Protein AF-A0A2K0WW30-F1 (afdb_monomer)

Organism: Gibberella nygamai (NCBI:txid42673)

Foldseek 3Di:
DDDDDDDPPQDWDDDDPPDPTDGDDDDDWFKDWDWDWDPVPWDKDQCVVPAQKIWIKIFTQKTWIDGPPDTDIGDGRPDTDTDMDRRPPPNPPVVVVVVVPPDD

Radius of gyration: 25.3 Å; Cα contacts (8 Å, |Δi|>4): 146; chains: 1; bounding box: 61×28×80 Å

pLDDT: mean 79.43, std 19.82, range [37.91, 98.31]

Mean predicted aligned error: 13.08 Å

Solvent-accessible surface area (backbone atoms only — not comparable to full-atom values): 6690 Å² total; per-residue (Å²): 133,87,77,82,80,74,64,94,82,68,69,66,67,85,69,53,101,85,50,82,73,59,75,67,88,81,86,78,93,59,65,49,76,50,77,39,66,32,79,86,62,54,45,76,47,70,41,53,95,78,42,41,34,26,42,35,40,42,30,30,38,24,40,41,36,50,35,93,88,45,73,51,69,45,59,72,64,71,50,62,48,79,46,78,44,79,39,84,78,67,64,65,62,74,67,56,61,66,67,70,76,77,80,132

Structure (mmCIF, N/CA/C/O backbone):
data_AF-A0A2K0WW30-F1
#
_entry.id   AF-A0A2K0WW30-F1
#
loop_
_atom_site.group_PDB
_atom_site.id
_atom_site.type_symbol
_atom_site.label_atom_id
_atom_site.label_alt_id
_atom_site.label_comp_id
_atom_site.label_asym_id
_atom_site.label_entity_id
_atom_site.label_seq_id
_atom_site.pdbx_PDB_ins_code
_atom_site.Cartn_x
_atom_site.Cartn_y
_atom_site.Cartn_z
_atom_site.occupancy
_atom_site.B_iso_or_equiv
_atom_site.auth_seq_id
_atom_site.auth_comp_id
_atom_site.auth_asym_id
_atom_site.auth_atom_id
_atom_site.pdbx_PDB_model_num
ATOM 1 N N . MET A 1 1 ? 24.328 10.406 -31.983 1.00 37.91 1 MET A N 1
ATOM 2 C CA . MET A 1 1 ? 24.047 9.912 -30.619 1.00 37.91 1 MET A CA 1
ATOM 3 C C . MET A 1 1 ? 23.818 11.131 -29.746 1.00 37.91 1 MET A C 1
ATOM 5 O O . MET A 1 1 ? 24.750 11.893 -29.541 1.00 37.91 1 MET A O 1
ATOM 9 N N . THR A 1 2 ? 22.574 11.410 -29.367 1.00 41.44 2 THR A N 1
ATOM 10 C CA . THR A 1 2 ? 22.222 12.580 -28.550 1.00 41.44 2 THR A CA 1
ATOM 11 C C . THR A 1 2 ? 22.646 12.328 -27.106 1.00 41.44 2 THR A C 1
ATOM 13 O O . THR A 1 2 ? 22.156 11.394 -26.477 1.00 41.44 2 THR A O 1
ATOM 16 N N . SER A 1 3 ? 23.595 13.120 -26.605 1.00 56.59 3 SER A N 1
ATOM 17 C CA . SER A 1 3 ? 24.082 13.040 -25.228 1.00 56.59 3 SER A CA 1
ATOM 18 C C . SER A 1 3 ? 22.966 13.409 -24.253 1.00 56.59 3 SER A C 1
ATOM 20 O O . SER A 1 3 ? 22.388 14.492 -24.352 1.00 56.59 3 SER A O 1
ATOM 22 N N . HIS A 1 4 ? 22.672 12.516 -23.314 1.00 53.75 4 HIS A N 1
ATOM 23 C CA . HIS A 1 4 ? 21.738 12.765 -22.224 1.00 53.75 4 HIS A CA 1
ATOM 24 C C . HIS A 1 4 ? 22.279 13.900 -21.339 1.00 53.75 4 HIS A C 1
ATOM 26 O O . HIS A 1 4 ? 23.299 13.732 -20.673 1.00 53.75 4 HIS A O 1
ATOM 32 N N . VAL A 1 5 ? 21.618 15.060 -21.335 1.00 67.94 5 VAL A N 1
ATOM 33 C CA . VAL A 1 5 ? 21.951 16.159 -20.417 1.00 67.94 5 VAL A CA 1
ATOM 34 C C . VAL A 1 5 ? 21.434 15.770 -19.034 1.00 67.94 5 VAL A C 1
ATOM 36 O O . VAL A 1 5 ? 20.243 15.521 -18.864 1.00 67.94 5 VAL A O 1
ATOM 39 N N . LEU A 1 6 ? 22.333 15.637 -18.059 1.00 55.00 6 LEU A N 1
ATOM 40 C CA . LEU A 1 6 ? 21.962 15.312 -16.681 1.00 55.00 6 LEU A CA 1
ATOM 41 C C . LEU A 1 6 ? 21.258 16.509 -16.027 1.00 55.00 6 LEU A C 1
ATOM 43 O O . LEU A 1 6 ? 21.641 17.658 -16.249 1.00 55.00 6 LEU A O 1
ATOM 47 N N . SER A 1 7 ? 20.238 16.238 -15.212 1.00 56.41 7 SER A N 1
ATOM 48 C CA . SER A 1 7 ? 19.559 17.268 -14.423 1.00 56.41 7 SER A CA 1
ATOM 49 C C . SER A 1 7 ? 20.548 17.963 -13.472 1.00 56.41 7 SER A C 1
ATOM 51 O O . SER A 1 7 ? 21.373 17.276 -12.862 1.00 56.41 7 SER A O 1
ATOM 53 N N . PRO A 1 8 ? 20.475 19.295 -13.292 1.00 48.84 8 PRO A N 1
ATOM 54 C CA . PRO A 1 8 ? 21.298 19.999 -12.310 1.00 48.84 8 PRO A CA 1
ATOM 55 C C . PRO A 1 8 ? 21.104 19.397 -10.912 1.00 48.84 8 PRO A C 1
ATOM 57 O O . PRO A 1 8 ? 19.973 19.277 -10.443 1.00 48.84 8 PRO A O 1
ATOM 60 N N . GLY A 1 9 ? 22.203 18.991 -10.272 1.00 52.91 9 GLY A N 1
ATOM 61 C CA . GLY A 1 9 ? 22.202 18.315 -8.971 1.00 52.91 9 GLY A CA 1
ATOM 62 C C . GLY A 1 9 ? 22.746 16.888 -8.992 1.00 52.91 9 GLY A C 1
ATOM 63 O O . GLY A 1 9 ? 23.017 16.368 -7.924 1.00 52.91 9 GLY A O 1
ATOM 64 N N . ASN A 1 10 ? 22.963 16.290 -10.171 1.00 56.41 10 ASN A N 1
ATOM 65 C CA . ASN A 1 10 ? 23.442 14.909 -10.348 1.00 56.41 10 ASN A CA 1
ATOM 66 C C . ASN A 1 10 ? 24.944 14.674 -10.071 1.00 56.41 10 ASN A C 1
ATOM 68 O O . ASN A 1 10 ? 25.481 13.651 -10.505 1.00 56.41 10 ASN A O 1
ATOM 72 N N . ASP A 1 11 ? 25.625 15.610 -9.404 1.00 57.03 11 ASP A N 1
ATOM 73 C CA . ASP A 1 11 ? 27.057 15.503 -9.111 1.00 57.03 11 ASP A CA 1
ATOM 74 C C . ASP A 1 11 ? 27.331 14.462 -8.017 1.00 57.03 11 ASP A C 1
ATOM 76 O O . ASP A 1 11 ? 26.598 14.330 -7.035 1.00 57.03 11 ASP A O 1
ATOM 80 N N . PHE A 1 12 ? 28.415 13.708 -8.186 1.00 58.00 12 PHE A N 1
ATOM 81 C CA . PHE A 1 12 ? 28.893 12.768 -7.178 1.00 58.00 12 PHE A CA 1
ATOM 82 C C . PHE A 1 12 ? 29.452 13.523 -5.960 1.00 58.00 12 PHE A C 1
ATOM 84 O O . PHE A 1 12 ? 30.117 14.548 -6.105 1.00 58.00 12 PHE A O 1
ATOM 91 N N . SER A 1 13 ? 29.237 12.992 -4.751 1.00 58.78 13 SER A N 1
ATOM 92 C CA . SER A 1 13 ? 29.976 13.446 -3.562 1.00 58.78 13 SER A CA 1
ATOM 93 C C . SER A 1 13 ? 31.487 13.267 -3.804 1.00 58.78 13 SER A C 1
ATOM 95 O O . SER A 1 13 ? 31.862 12.252 -4.403 1.00 58.78 13 SER A O 1
ATOM 97 N N . PRO A 1 14 ? 32.356 14.217 -3.400 1.00 60.88 14 PRO A N 1
ATOM 98 C CA . PRO A 1 14 ? 33.792 14.110 -3.639 1.00 60.88 14 PRO A CA 1
ATOM 99 C C . PRO A 1 14 ? 34.337 12.793 -3.074 1.00 60.88 14 PRO A C 1
ATOM 101 O O . PRO A 1 14 ? 34.137 12.468 -1.906 1.00 60.88 14 PRO A O 1
ATOM 104 N N . SER A 1 15 ? 35.008 12.017 -3.926 1.00 57.62 15 SER A N 1
ATOM 105 C CA . SER A 1 15 ? 35.578 10.725 -3.555 1.00 57.62 15 SER A CA 1
ATOM 106 C C . SER A 1 15 ? 36.853 10.927 -2.738 1.00 57.62 15 SER A C 1
ATOM 108 O O . SER A 1 15 ? 37.898 11.268 -3.295 1.00 57.62 15 SER A O 1
ATOM 110 N N . GLU A 1 16 ? 36.802 10.685 -1.430 1.00 64.81 16 GLU A N 1
ATOM 111 C CA . GLU A 1 16 ? 38.017 10.337 -0.690 1.00 64.81 16 GLU A CA 1
ATOM 112 C C . GLU A 1 16 ? 38.447 8.907 -1.052 1.00 64.81 16 GLU A C 1
ATOM 114 O O . GLU A 1 16 ? 37.620 8.078 -1.433 1.00 64.81 16 GLU A O 1
ATOM 119 N N . ALA A 1 17 ? 39.744 8.605 -0.923 1.00 67.69 17 ALA A N 1
ATOM 120 C CA . ALA A 1 17 ? 40.393 7.407 -1.474 1.00 67.69 17 ALA A CA 1
ATOM 121 C C . ALA A 1 17 ? 39.786 6.046 -1.057 1.00 67.69 17 ALA A C 1
ATOM 123 O O . ALA A 1 17 ? 40.104 5.036 -1.675 1.00 67.69 17 ALA A O 1
ATOM 124 N N . ASN A 1 18 ? 38.912 6.009 -0.045 1.00 66.38 18 ASN A N 1
ATOM 125 C CA . ASN A 1 18 ? 38.284 4.792 0.479 1.00 66.38 18 ASN A CA 1
ATOM 126 C C . ASN A 1 18 ? 36.750 4.881 0.608 1.00 66.38 18 ASN A C 1
ATOM 128 O O . ASN A 1 18 ? 36.148 4.026 1.258 1.00 66.38 18 ASN A O 1
ATOM 132 N N . ILE A 1 19 ? 36.101 5.892 0.017 1.00 67.00 19 ILE A N 1
ATOM 133 C CA . ILE A 1 19 ? 34.639 6.041 0.069 1.00 67.00 19 ILE A CA 1
ATOM 134 C C . ILE A 1 19 ? 34.051 5.666 -1.299 1.00 67.00 19 ILE A C 1
ATOM 136 O O . ILE A 1 19 ? 34.347 6.336 -2.291 1.00 67.00 19 ILE A O 1
ATOM 140 N N . PRO A 1 20 ? 33.212 4.614 -1.390 1.00 68.50 20 PRO A N 1
ATOM 141 C CA . PRO A 1 20 ? 32.515 4.286 -2.624 1.00 68.50 20 PRO A CA 1
ATOM 142 C C . PRO A 1 20 ? 31.679 5.474 -3.101 1.00 68.50 20 PRO A C 1
ATOM 144 O O . PRO A 1 20 ? 30.890 6.038 -2.342 1.00 68.50 20 PRO A O 1
ATOM 147 N N . ILE A 1 21 ? 31.826 5.829 -4.375 1.00 70.81 21 ILE A N 1
ATOM 148 C CA . ILE A 1 21 ? 31.039 6.890 -4.999 1.00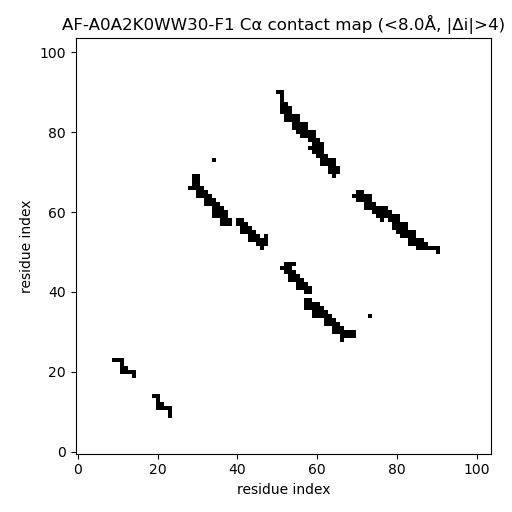 70.81 21 ILE A CA 1
ATOM 149 C C . ILE A 1 21 ? 29.554 6.506 -4.932 1.00 70.81 21 ILE A C 1
ATOM 151 O O . ILE A 1 21 ? 29.120 5.538 -5.566 1.00 70.81 21 ILE A O 1
ATOM 155 N N . MET A 1 22 ? 28.761 7.270 -4.178 1.00 71.19 22 MET A N 1
ATOM 156 C CA . MET A 1 22 ? 27.310 7.106 -4.181 1.00 71.19 22 MET A CA 1
ATOM 157 C C . MET A 1 22 ? 26.756 7.598 -5.514 1.00 71.19 22 MET A C 1
ATOM 159 O O . MET A 1 22 ? 26.920 8.765 -5.863 1.00 71.19 22 MET A O 1
ATOM 163 N N . ARG A 1 23 ? 26.074 6.724 -6.259 1.00 72.62 23 ARG A N 1
ATOM 164 C CA . ARG A 1 23 ? 25.316 7.160 -7.437 1.00 72.62 23 ARG A CA 1
ATOM 165 C C . ARG A 1 23 ? 24.131 7.996 -6.981 1.00 72.62 23 ARG A C 1
ATOM 167 O O . ARG A 1 23 ? 23.418 7.590 -6.064 1.00 72.62 23 ARG A O 1
ATOM 174 N N . MET A 1 24 ? 23.901 9.120 -7.651 1.00 74.12 24 MET A N 1
ATOM 175 C CA . MET A 1 24 ? 22.702 9.907 -7.405 1.00 74.12 24 MET A CA 1
ATOM 176 C C . MET A 1 24 ? 21.451 9.064 -7.703 1.00 74.12 24 MET A C 1
ATOM 178 O O . MET A 1 24 ? 21.398 8.409 -8.754 1.00 74.12 24 MET A O 1
ATOM 182 N N . PRO A 1 25 ? 20.442 9.057 -6.811 1.00 85.25 25 PRO A N 1
ATOM 183 C CA . PRO A 1 25 ? 19.149 8.484 -7.146 1.00 85.25 25 PRO A CA 1
ATOM 184 C C . PRO A 1 25 ? 18.560 9.194 -8.370 1.00 85.25 25 PRO A C 1
ATOM 186 O O . PRO A 1 25 ? 18.548 10.420 -8.446 1.00 85.25 25 PRO A O 1
ATOM 189 N N . HIS A 1 26 ? 18.041 8.413 -9.314 1.00 86.62 26 HIS A N 1
ATOM 190 C CA . HIS A 1 26 ? 17.234 8.911 -10.423 1.00 86.62 26 HIS A CA 1
ATOM 191 C C . HIS A 1 26 ? 15.824 8.333 -10.315 1.00 86.62 26 HIS A C 1
ATOM 193 O O . HIS A 1 26 ? 15.612 7.293 -9.686 1.00 86.62 26 HIS A O 1
ATOM 199 N N . LEU A 1 27 ? 14.862 9.026 -10.918 1.00 93.19 27 LEU A N 1
ATOM 200 C CA . LEU A 1 27 ? 13.472 8.597 -10.971 1.00 93.19 27 LEU A CA 1
ATOM 201 C C . LEU A 1 27 ? 13.115 8.233 -12.405 1.00 93.19 27 LEU A C 1
ATOM 203 O O . LEU A 1 27 ? 13.342 9.016 -13.326 1.00 93.19 27 LEU A O 1
ATOM 207 N N . GLU A 1 28 ? 12.509 7.066 -12.570 1.00 92.12 28 GLU A N 1
ATOM 208 C CA . GLU A 1 28 ? 11.895 6.637 -13.818 1.00 92.12 28 GLU A CA 1
ATOM 209 C C . GLU A 1 28 ? 10.397 6.435 -13.588 1.00 92.12 28 GLU A C 1
ATOM 211 O O . 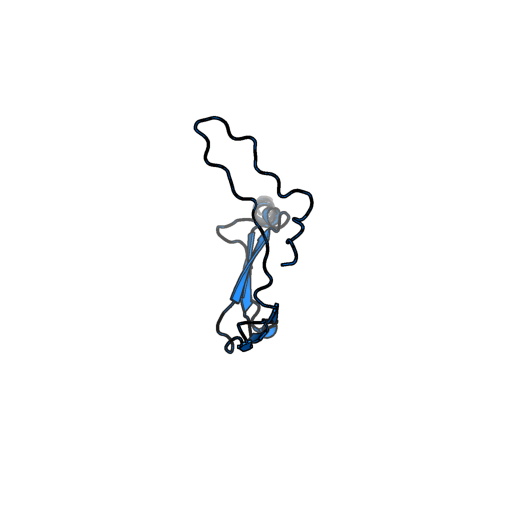GLU A 1 28 ? 9.961 5.926 -12.551 1.00 92.12 28 GLU A O 1
ATOM 216 N N . PHE A 1 29 ? 9.588 6.858 -14.556 1.00 94.38 29 PHE A N 1
ATOM 217 C CA . PHE A 1 29 ? 8.155 6.622 -14.500 1.00 94.38 29 PHE A CA 1
ATOM 218 C C . PHE A 1 29 ? 7.839 5.155 -14.809 1.00 94.38 29 PHE A C 1
ATOM 220 O O . PHE A 1 29 ? 8.061 4.695 -15.927 1.00 94.38 29 PHE A O 1
ATOM 227 N N . ILE A 1 30 ? 7.248 4.446 -13.842 1.00 95.81 30 ILE A N 1
ATOM 228 C CA . ILE A 1 30 ? 6.862 3.037 -14.009 1.00 95.81 30 ILE A CA 1
ATOM 229 C C . ILE A 1 30 ? 5.372 2.899 -14.351 1.00 95.81 30 ILE A C 1
ATOM 231 O O . ILE A 1 30 ? 5.024 2.292 -15.362 1.00 95.81 30 ILE A O 1
ATOM 235 N N . TYR A 1 31 ? 4.473 3.455 -13.531 1.00 97.31 31 TYR A N 1
ATOM 236 C CA . TYR A 1 31 ? 3.027 3.428 -13.774 1.00 97.31 31 TYR A CA 1
ATOM 237 C C . TYR A 1 31 ? 2.273 4.486 -12.963 1.00 97.31 31 TYR A C 1
ATOM 239 O O . TYR A 1 31 ? 2.780 5.058 -12.000 1.00 97.31 31 TYR A O 1
ATOM 247 N N . ARG A 1 32 ? 1.008 4.697 -13.334 1.00 97.62 32 ARG A N 1
ATOM 248 C CA . ARG A 1 32 ? -0.012 5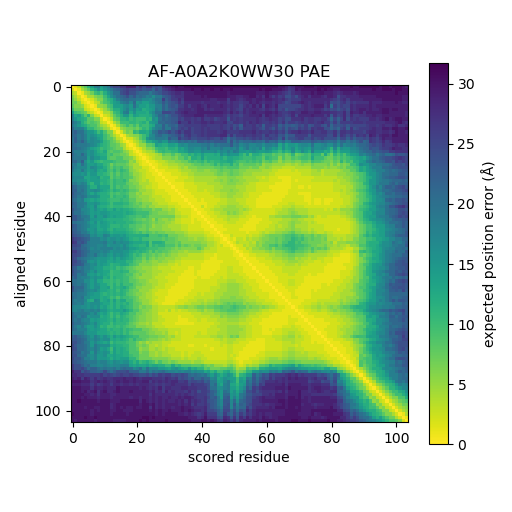.384 -12.542 1.00 97.62 32 ARG A CA 1
ATOM 249 C C . ARG A 1 32 ? -1.056 4.378 -12.077 1.00 97.62 32 ARG A C 1
ATOM 251 O O . ARG A 1 32 ? -1.592 3.621 -12.886 1.00 97.62 32 ARG A O 1
ATOM 258 N N . ILE A 1 33 ? -1.364 4.413 -10.786 1.00 97.31 33 ILE A N 1
ATOM 259 C CA . ILE A 1 33 ? -2.461 3.663 -10.176 1.00 97.31 33 ILE A CA 1
ATOM 260 C C . ILE A 1 33 ? -3.607 4.612 -9.835 1.00 97.31 33 ILE A C 1
ATOM 262 O O . ILE A 1 33 ? -3.383 5.732 -9.378 1.00 97.31 33 ILE A O 1
ATOM 266 N N . VAL A 1 34 ? -4.832 4.167 -10.090 1.00 97.56 34 VAL A N 1
ATOM 267 C CA . VAL A 1 34 ? -6.061 4.798 -9.610 1.00 97.56 34 VAL A CA 1
ATOM 268 C C . VAL A 1 34 ? -6.788 3.734 -8.806 1.00 97.56 34 VAL A C 1
ATOM 270 O O . VAL A 1 34 ? -7.317 2.792 -9.394 1.00 97.56 34 VAL A O 1
ATOM 273 N N . ALA A 1 35 ? -6.735 3.853 -7.481 1.00 97.44 35 ALA A N 1
ATOM 274 C CA . ALA A 1 35 ? -7.401 2.948 -6.556 1.00 97.44 35 ALA A CA 1
ATOM 275 C C . ALA A 1 35 ? -8.767 3.516 -6.160 1.00 97.44 35 ALA A C 1
ATOM 277 O O . ALA A 1 35 ? -8.892 4.694 -5.818 1.00 97.44 35 ALA A O 1
ATOM 278 N N . GLU A 1 36 ? -9.783 2.668 -6.215 1.00 97.94 36 GLU A N 1
ATOM 279 C CA . GLU A 1 36 ? -11.132 2.950 -5.745 1.00 97.94 36 GLU A CA 1
ATOM 280 C C . GLU A 1 36 ? -11.252 2.383 -4.328 1.00 97.94 36 GLU A C 1
ATOM 282 O O . GLU A 1 36 ? -11.011 1.197 -4.112 1.00 97.94 36 GLU A O 1
ATOM 287 N N . MET A 1 37 ? -11.578 3.230 -3.351 1.00 97.38 37 MET A N 1
ATOM 288 C CA . MET A 1 37 ? -11.685 2.825 -1.944 1.00 97.38 37 MET A CA 1
ATOM 289 C C . MET A 1 37 ? -13.123 2.419 -1.613 1.00 97.38 37 MET A C 1
ATOM 291 O O . MET A 1 37 ? -14.065 3.114 -2.006 1.00 97.38 37 MET A O 1
ATOM 295 N N . ASP A 1 38 ? -13.289 1.335 -0.857 1.00 97.25 38 ASP A N 1
ATOM 296 C CA . ASP A 1 38 ? -14.585 0.900 -0.334 1.00 97.25 38 ASP A CA 1
ATOM 297 C C . ASP A 1 38 ? -14.988 1.809 0.835 1.00 97.25 38 ASP A C 1
ATOM 299 O O . ASP A 1 38 ? -14.477 1.696 1.951 1.00 97.25 38 ASP A O 1
ATOM 303 N N . LYS A 1 39 ? -15.897 2.749 0.562 1.00 93.19 39 LYS A N 1
ATOM 304 C CA . LYS A 1 39 ? -16.380 3.718 1.557 1.00 93.19 39 LYS A CA 1
ATOM 305 C C . LYS A 1 39 ? -17.251 3.074 2.631 1.00 93.19 39 LYS A C 1
ATOM 307 O O . LYS A 1 39 ? -17.321 3.604 3.735 1.00 93.19 39 LYS A O 1
ATOM 312 N N . GLU A 1 40 ? -17.921 1.973 2.309 1.00 95.38 40 GLU A N 1
ATOM 313 C CA . GLU A 1 40 ? -18.815 1.275 3.235 1.00 95.38 40 GLU A CA 1
ATOM 314 C C . GLU A 1 40 ? -18.024 0.350 4.170 1.00 95.38 40 GLU A C 1
ATOM 316 O O . GLU A 1 40 ? -18.444 0.098 5.296 1.00 95.38 40 GLU A O 1
ATOM 321 N N . GLY A 1 41 ? -16.847 -0.102 3.730 1.00 91.75 41 GLY A N 1
ATOM 322 C CA . GLY A 1 41 ? -15.945 -0.966 4.492 1.00 91.75 41 GLY A CA 1
ATOM 323 C C . GLY A 1 41 ? -14.984 -0.252 5.452 1.00 91.75 41 GLY A C 1
ATOM 324 O O . GLY A 1 41 ? -14.141 -0.914 6.061 1.00 91.75 41 GLY A O 1
ATOM 325 N N . VAL A 1 42 ? -15.057 1.076 5.592 1.00 95.50 42 VAL A N 1
ATOM 326 C CA . VAL A 1 42 ? -14.130 1.826 6.458 1.00 95.50 42 VAL A CA 1
ATOM 327 C C . VAL A 1 42 ? -14.400 1.521 7.929 1.00 95.50 42 VAL A C 1
ATOM 329 O O . VAL A 1 42 ? -15.515 1.693 8.419 1.00 95.50 42 VAL A O 1
ATOM 332 N N . THR A 1 43 ? -13.360 1.119 8.661 1.00 96.56 43 THR A N 1
ATOM 333 C CA . THR A 1 43 ? -13.460 0.805 10.096 1.00 96.56 43 THR A CA 1
ATOM 334 C C . THR A 1 43 ? -12.373 1.508 10.906 1.00 96.56 43 THR A C 1
ATOM 336 O O . THR A 1 43 ? -11.220 1.584 10.484 1.00 96.56 43 THR A O 1
ATOM 339 N N . GLU A 1 44 ? -12.734 2.032 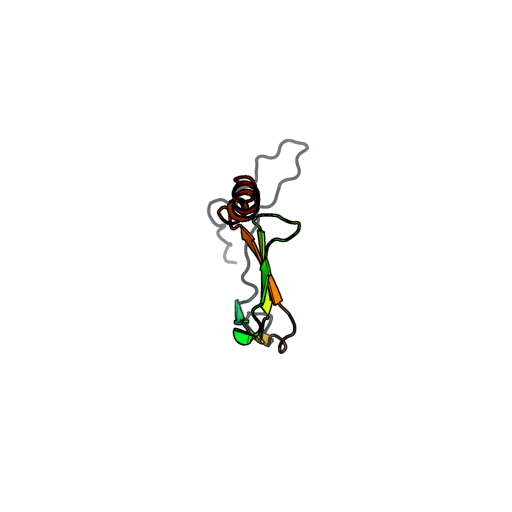12.083 1.00 94.69 44 GLU A N 1
ATOM 340 C CA . GLU A 1 44 ? -11.797 2.637 13.041 1.00 94.69 44 GLU A CA 1
ATOM 341 C C . GLU A 1 44 ? -11.620 1.721 14.259 1.00 94.69 44 GLU A C 1
ATOM 343 O O . GLU A 1 44 ? -12.586 1.332 14.916 1.00 94.69 44 GLU A O 1
ATOM 348 N N . ILE A 1 45 ? -10.366 1.432 14.600 1.00 93.06 45 ILE A N 1
ATOM 349 C CA . ILE A 1 45 ? -9.954 0.812 15.858 1.00 93.06 45 ILE A CA 1
ATOM 350 C C . ILE A 1 45 ? -9.342 1.918 16.717 1.00 93.06 45 ILE A C 1
ATOM 352 O O . ILE A 1 45 ? -8.187 2.312 16.535 1.00 93.06 45 ILE A O 1
ATOM 356 N N . ALA A 1 46 ? -10.140 2.460 17.633 1.00 91.38 46 ALA A N 1
ATOM 357 C CA . ALA A 1 46 ? -9.721 3.546 18.509 1.00 91.38 46 ALA A CA 1
ATOM 358 C C . ALA A 1 46 ? -8.969 3.035 19.747 1.00 91.38 46 ALA A C 1
ATOM 360 O O . ALA A 1 46 ? -9.241 1.947 20.250 1.00 91.38 46 ALA A O 1
ATOM 361 N N . GLY A 1 47 ? -8.070 3.864 20.287 1.00 86.75 47 GLY A N 1
ATOM 362 C CA . GLY A 1 47 ? -7.445 3.615 21.588 1.00 86.75 47 GLY A CA 1
ATOM 363 C C . GLY A 1 47 ? -6.490 2.428 21.590 1.00 86.75 47 GLY A C 1
ATOM 364 O O . GLY A 1 47 ? -6.412 1.717 22.591 1.00 86.75 47 GLY A O 1
ATOM 365 N N . ILE A 1 48 ? -5.787 2.204 20.476 1.00 86.88 48 ILE A N 1
ATOM 366 C CA . ILE A 1 48 ? -4.825 1.104 20.344 1.00 86.88 48 ILE A CA 1
ATOM 367 C C . ILE A 1 48 ? -3.809 1.195 21.474 1.00 86.88 48 ILE A 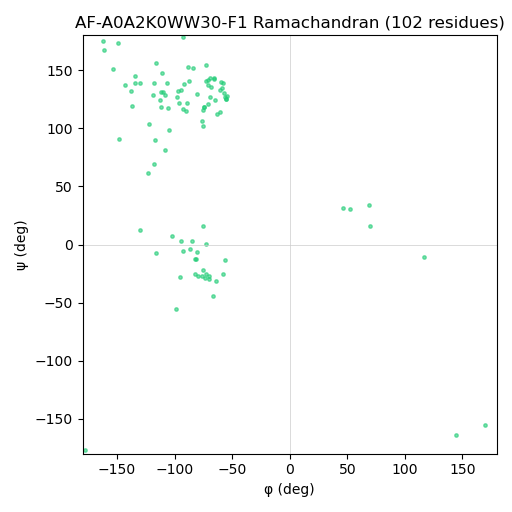C 1
ATOM 369 O O . ILE A 1 48 ? -3.252 2.267 21.721 1.00 86.88 48 ILE A O 1
ATOM 373 N N . ASP A 1 49 ? -3.633 0.086 22.188 1.00 85.38 49 ASP A N 1
ATOM 374 C CA . ASP A 1 49 ? -2.769 -0.034 23.365 1.00 85.38 49 ASP A CA 1
ATOM 375 C C . ASP A 1 49 ? -3.037 1.035 24.444 1.00 85.38 49 ASP A C 1
ATOM 377 O O . ASP A 1 49 ? -2.137 1.479 25.154 1.00 85.38 49 ASP A O 1
ATOM 381 N N . GLY A 1 50 ? -4.287 1.504 24.552 1.00 82.50 50 GLY A N 1
ATOM 382 C CA . GLY A 1 50 ? -4.686 2.549 25.499 1.00 82.50 50 GLY A CA 1
ATOM 383 C C . GLY A 1 50 ? -4.140 3.946 25.172 1.00 82.50 50 GLY A C 1
ATOM 384 O O . GLY A 1 50 ? -4.144 4.822 26.037 1.00 82.50 50 GLY A O 1
ATOM 385 N N . THR A 1 51 ? -3.658 4.171 23.946 1.00 85.94 51 THR A N 1
ATOM 386 C CA . THR A 1 51 ? -3.035 5.435 23.521 1.00 85.94 51 THR A CA 1
ATOM 387 C C . THR A 1 51 ? -4.031 6.414 22.881 1.00 85.94 51 THR A C 1
ATOM 389 O O . THR A 1 51 ? -5.212 6.127 22.697 1.00 85.94 51 THR A O 1
ATOM 392 N N . SER A 1 52 ? -3.546 7.599 22.492 1.00 87.69 52 SER A N 1
ATOM 393 C CA . SER A 1 52 ? -4.271 8.569 21.653 1.00 87.69 52 SER A CA 1
ATOM 394 C C . SER A 1 52 ? -4.403 8.151 20.187 1.00 87.69 52 SER A C 1
ATOM 396 O O . SER A 1 52 ? -4.935 8.917 19.381 1.00 87.69 52 SER A O 1
ATOM 398 N N . LYS A 1 53 ? -3.882 6.985 19.809 1.00 91.19 53 LYS A N 1
ATOM 399 C CA . LYS A 1 53 ? -3.828 6.548 18.420 1.00 91.19 53 LYS A CA 1
ATOM 400 C C . LYS A 1 53 ? -5.089 5.796 18.030 1.00 91.19 53 LYS A C 1
ATOM 402 O O . LYS A 1 53 ? -5.781 5.187 18.849 1.00 91.19 53 LYS A O 1
ATOM 407 N N . SER A 1 54 ? -5.404 5.852 16.751 1.00 93.62 54 SER A N 1
ATOM 408 C CA . SER A 1 54 ? -6.486 5.096 16.135 1.00 93.62 54 SER A CA 1
ATOM 409 C C . SER A 1 54 ? -5.959 4.497 14.836 1.00 93.62 54 SER A C 1
ATOM 411 O O . SER A 1 54 ? -5.201 5.155 14.125 1.00 93.62 54 SER A O 1
ATOM 413 N N . ARG A 1 55 ? -6.313 3.248 14.538 1.00 95.00 55 ARG A N 1
ATOM 414 C CA . ARG A 1 55 ? -6.071 2.648 13.221 1.00 95.00 55 ARG A CA 1
ATOM 415 C C . ARG A 1 55 ? -7.342 2.779 12.413 1.00 95.00 55 ARG A C 1
ATOM 417 O O . ARG A 1 55 ? -8.408 2.443 12.914 1.00 95.00 55 ARG A O 1
ATOM 424 N N . VAL A 1 56 ? -7.223 3.241 11.182 1.00 95.94 56 VAL A N 1
ATOM 425 C CA . VAL A 1 56 ? -8.319 3.270 10.223 1.00 95.94 56 VAL A CA 1
ATOM 426 C C . VAL A 1 56 ? -7.976 2.274 9.129 1.00 95.94 56 VAL A C 1
ATOM 428 O O . VAL A 1 56 ? -6.946 2.405 8.471 1.00 95.94 56 VAL A O 1
ATOM 431 N N . VAL A 1 57 ? -8.813 1.254 8.973 1.00 97.06 57 VAL A N 1
ATOM 432 C CA . VAL A 1 57 ? -8.713 0.308 7.863 1.00 97.06 57 VAL A CA 1
ATOM 433 C C . VAL A 1 57 ? -9.544 0.869 6.717 1.00 97.06 57 VAL A C 1
ATOM 435 O O . VAL A 1 57 ? -10.739 1.123 6.877 1.00 97.06 57 VAL A O 1
ATOM 438 N N . LEU A 1 58 ? -8.894 1.086 5.578 1.00 97.38 58 LEU A N 1
ATOM 439 C CA . LEU A 1 58 ? -9.451 1.662 4.358 1.00 97.38 58 LEU A CA 1
ATOM 440 C C . LEU A 1 58 ? -9.358 0.601 3.252 1.00 97.38 58 LEU A C 1
ATOM 442 O O . LEU A 1 58 ? -8.324 0.510 2.580 1.00 97.38 58 LEU A O 1
ATOM 446 N N . PRO A 1 59 ? -10.382 -0.249 3.071 1.00 97.94 59 PRO A N 1
ATOM 447 C CA . PRO A 1 59 ? -10.321 -1.304 2.073 1.00 97.94 59 PRO A CA 1
ATOM 448 C C . PRO A 1 59 ? -10.278 -0.729 0.656 1.00 97.94 59 PRO A C 1
ATOM 450 O O . PRO A 1 59 ? -10.929 0.270 0.342 1.00 97.94 59 PRO A O 1
ATOM 453 N N . ILE A 1 60 ? -9.499 -1.369 -0.209 1.00 98.00 60 ILE A N 1
ATOM 454 C CA . ILE A 1 60 ? -9.424 -1.039 -1.630 1.00 98.00 60 ILE A CA 1
ATOM 455 C C . ILE A 1 60 ? -10.476 -1.891 -2.331 1.00 98.00 60 ILE A C 1
ATOM 457 O O . ILE A 1 60 ? -10.370 -3.115 -2.343 1.00 98.00 60 ILE A O 1
ATOM 461 N N . GLN A 1 61 ? -11.487 -1.248 -2.911 1.00 98.12 61 GLN A N 1
ATOM 462 C CA . GLN A 1 61 ? -12.518 -1.922 -3.694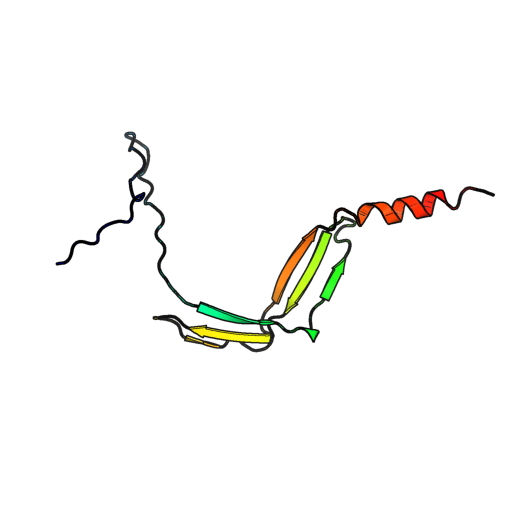 1.00 98.12 61 GLN A CA 1
ATOM 463 C C . GLN A 1 61 ? -11.919 -2.517 -4.967 1.00 98.12 61 GLN A C 1
ATOM 465 O O . GLN A 1 61 ? -12.221 -3.648 -5.313 1.00 98.12 61 GLN A O 1
ATOM 470 N N . GLY A 1 62 ? -11.067 -1.762 -5.654 1.00 98.19 62 GLY A N 1
ATOM 471 C CA . GLY A 1 62 ? -10.487 -2.146 -6.934 1.00 98.19 62 GLY A CA 1
ATOM 472 C C . GLY A 1 62 ? -9.775 -0.960 -7.569 1.00 98.19 62 GLY A C 1
ATOM 473 O O . GLY A 1 62 ? -9.322 -0.049 -6.874 1.00 98.19 62 GLY A O 1
ATOM 474 N N . GLY A 1 63 ? -9.643 -0.964 -8.894 1.00 97.88 63 GLY A N 1
ATOM 475 C CA . GLY A 1 63 ? -9.036 0.146 -9.624 1.00 97.88 63 GLY A CA 1
ATOM 476 C C . GLY A 1 63 ? -8.220 -0.285 -10.834 1.00 97.88 63 GLY A C 1
ATOM 477 O O . GLY A 1 63 ? -8.340 -1.406 -11.332 1.00 97.88 63 GLY A O 1
ATOM 478 N N . LYS A 1 64 ? -7.387 0.629 -11.339 1.00 98.31 64 LYS A N 1
ATOM 479 C CA . LYS A 1 64 ? -6.633 0.447 -12.588 1.00 98.31 64 LYS A CA 1
ATOM 480 C C . LYS A 1 64 ? -5.176 0.854 -12.439 1.00 98.31 64 LYS A C 1
ATOM 482 O O . LYS A 1 64 ? -4.857 1.845 -11.787 1.00 98.31 64 LYS A O 1
ATOM 487 N N . VAL A 1 65 ? -4.312 0.127 -13.136 1.00 98.00 65 VAL A N 1
ATOM 488 C CA . VAL A 1 65 ? -2.880 0.405 -13.266 1.00 98.00 65 VAL A CA 1
ATOM 489 C C . VAL A 1 65 ? -2.564 0.635 -14.740 1.00 98.00 65 VAL A C 1
ATOM 491 O O . VAL A 1 65 ? -2.927 -0.183 -15.584 1.00 98.00 65 VAL A O 1
ATOM 494 N N . ASN A 1 66 ? -1.893 1.744 -15.056 1.00 98.12 66 ASN A N 1
ATOM 495 C CA . ASN A 1 66 ? -1.452 2.072 -16.412 1.00 98.12 66 ASN A CA 1
ATOM 496 C C . ASN A 1 66 ? -0.025 2.630 -16.401 1.00 98.12 66 ASN A C 1
ATOM 498 O O . ASN A 1 66 ? 0.229 3.685 -15.822 1.00 98.12 66 ASN A O 1
ATOM 502 N N . GLY A 1 67 ? 0.887 1.953 -17.084 1.00 97.38 67 GLY A N 1
ATOM 503 C CA . GLY A 1 67 ? 2.270 2.357 -17.302 1.00 97.38 67 GLY A CA 1
ATOM 504 C C . GLY A 1 67 ? 2.799 1.839 -18.644 1.00 97.38 67 GLY A C 1
ATOM 505 O O . GLY A 1 67 ? 2.101 1.079 -19.318 1.00 97.38 67 GLY A O 1
ATOM 506 N N . PRO A 1 68 ? 4.018 2.231 -19.054 1.00 96.19 68 PRO A N 1
ATOM 507 C CA . PRO A 1 68 ? 4.581 1.843 -20.348 1.00 96.19 68 PRO A CA 1
ATOM 508 C C . PRO A 1 68 ? 4.802 0.329 -20.476 1.00 96.19 68 PRO A C 1
ATOM 510 O O . PRO A 1 68 ? 4.675 -0.218 -21.565 1.00 96.19 68 PRO A O 1
ATOM 513 N N . GLN A 1 69 ? 5.107 -0.343 -19.360 1.00 94.81 69 GLN A N 1
ATOM 514 C CA . GLN A 1 69 ? 5.432 -1.776 -19.317 1.00 94.81 69 GLN A CA 1
ATOM 515 C C . GLN A 1 69 ? 4.426 -2.610 -18.509 1.00 94.81 69 GLN A C 1
ATOM 517 O O . GLN A 1 69 ? 4.504 -3.834 -18.498 1.00 94.81 69 GLN A O 1
ATOM 522 N N . ILE A 1 70 ? 3.477 -1.966 -17.823 1.00 96.19 70 ILE A N 1
ATOM 523 C CA . ILE A 1 70 ? 2.492 -2.642 -16.977 1.00 96.19 70 ILE A CA 1
ATOM 524 C C . ILE A 1 70 ? 1.111 -2.026 -17.164 1.00 96.19 70 ILE A C 1
ATOM 526 O O . ILE A 1 70 ? 0.930 -0.810 -17.117 1.00 96.19 70 ILE A O 1
ATOM 530 N N . LYS A 1 71 ? 0.112 -2.883 -17.351 1.00 98.12 71 LYS A N 1
ATOM 531 C CA . LYS A 1 71 ? -1.292 -2.491 -17.419 1.00 98.12 71 LYS A CA 1
ATOM 532 C C . LYS A 1 71 ? -2.138 -3.558 -16.750 1.00 98.12 71 LYS A C 1
ATOM 534 O O . LYS A 1 71 ? -1.899 -4.743 -16.959 1.00 98.12 71 LYS A O 1
ATOM 539 N N . GLY A 1 72 ? -3.124 -3.147 -15.964 1.00 97.75 72 GLY A N 1
ATOM 540 C CA . GLY A 1 72 ? -3.961 -4.105 -15.256 1.00 97.75 72 GLY A CA 1
ATOM 541 C C . GLY A 1 72 ? -5.079 -3.480 -14.440 1.00 97.75 72 GLY A C 1
ATOM 542 O O . GLY A 1 72 ? -5.286 -2.263 -14.441 1.00 97.75 72 GLY A O 1
ATOM 543 N N . ILE A 1 73 ? -5.787 -4.360 -13.742 1.00 98.19 73 ILE A N 1
ATOM 544 C CA . ILE A 1 73 ? -6.826 -4.034 -12.769 1.00 98.19 73 ILE A CA 1
ATOM 545 C C . ILE A 1 73 ? -6.335 -4.400 -11.369 1.00 98.19 73 ILE A C 1
ATOM 547 O O . ILE A 1 73 ? -5.584 -5.361 -11.205 1.00 98.19 73 ILE A O 1
ATOM 551 N N . ILE A 1 74 ? -6.757 -3.636 -10.368 1.00 97.75 74 ILE A N 1
ATOM 552 C CA . ILE A 1 74 ? -6.624 -4.044 -8.969 1.00 97.75 74 ILE A CA 1
ATOM 553 C C . ILE A 1 74 ? -7.773 -5.013 -8.693 1.00 97.75 74 ILE A C 1
ATOM 555 O O . ILE A 1 74 ? -8.918 -4.716 -9.037 1.00 97.75 74 ILE A O 1
ATOM 559 N N . VAL A 1 75 ? -7.452 -6.175 -8.131 1.00 97.62 75 VAL A N 1
ATOM 560 C CA . VAL A 1 75 ? -8.426 -7.237 -7.860 1.00 97.62 75 VAL A CA 1
ATOM 561 C C . VAL A 1 75 ? -9.434 -6.773 -6.807 1.00 97.62 75 VAL A C 1
ATOM 563 O O . VAL A 1 75 ? -9.086 -6.049 -5.874 1.00 97.62 75 VAL A O 1
ATOM 566 N N . ASP A 1 76 ? -10.686 -7.194 -6.986 1.00 97.31 76 ASP A N 1
ATOM 567 C CA . ASP A 1 76 ? -11.799 -6.796 -6.130 1.00 97.31 76 ASP A CA 1
ATOM 568 C C . ASP A 1 76 ? -11.537 -7.132 -4.657 1.00 97.31 76 ASP A C 1
ATOM 570 O O . ASP A 1 76 ? -11.177 -8.268 -4.334 1.00 97.31 76 ASP A O 1
ATOM 574 N N . LYS A 1 77 ? -11.681 -6.131 -3.780 1.00 94.00 77 LYS A N 1
ATOM 575 C CA . LYS A 1 77 ? -11.506 -6.236 -2.318 1.00 94.00 77 LYS A CA 1
ATOM 576 C C . LYS A 1 77 ? -10.243 -6.990 -1.873 1.00 94.00 77 LYS A C 1
ATOM 578 O O . LYS A 1 77 ? -10.228 -7.626 -0.820 1.00 94.00 77 LYS A O 1
ATOM 583 N N . SER A 1 78 ? -9.162 -6.922 -2.653 1.00 95.25 78 SER A N 1
ATOM 584 C CA . SER A 1 78 ? -7.970 -7.746 -2.421 1.00 95.25 78 SER A CA 1
ATOM 585 C C . SER A 1 78 ? -6.958 -7.142 -1.441 1.00 95.25 78 SER A C 1
ATOM 587 O O . SER A 1 78 ? -5.933 -7.763 -1.167 1.00 95.25 78 SER A O 1
ATOM 589 N N . GLY A 1 79 ? -7.180 -5.919 -0.954 1.00 96.12 79 GLY A N 1
ATOM 590 C CA . GLY A 1 79 ? -6.239 -5.214 -0.083 1.00 96.12 79 GLY A CA 1
ATOM 591 C C . GLY A 1 79 ? -6.875 -4.057 0.683 1.00 96.12 79 GLY A C 1
ATOM 592 O O . GLY A 1 79 ? -8.045 -3.732 0.490 1.00 96.12 79 GLY A O 1
ATOM 593 N N . ALA A 1 80 ? -6.094 -3.432 1.563 1.00 97.31 80 ALA A N 1
ATOM 594 C CA . ALA A 1 80 ? -6.514 -2.287 2.364 1.00 97.31 80 ALA A CA 1
ATOM 595 C C . ALA A 1 80 ? -5.311 -1.421 2.756 1.00 97.31 80 ALA A C 1
ATOM 597 O O . ALA A 1 80 ? -4.211 -1.942 2.948 1.00 97.31 80 ALA A O 1
ATOM 598 N N . ASP A 1 81 ? -5.543 -0.122 2.933 1.00 96.50 81 ASP A N 1
ATOM 599 C CA . ASP A 1 81 ? -4.627 0.762 3.652 1.00 96.50 81 ASP A CA 1
ATOM 600 C C . ASP A 1 81 ? -4.948 0.742 5.156 1.00 96.50 81 ASP A C 1
ATOM 602 O O . ASP A 1 81 ? -6.107 0.680 5.567 1.00 96.50 81 ASP A O 1
ATOM 606 N N . TRP A 1 82 ? -3.905 0.755 5.980 1.00 96.44 82 TRP A N 1
ATOM 607 C CA . TRP A 1 82 ? -3.963 0.643 7.437 1.00 96.44 82 TRP A CA 1
ATOM 608 C C . TRP A 1 82 ? -3.398 1.919 8.066 1.00 96.44 82 TRP A C 1
ATOM 610 O O . TRP A 1 82 ? -2.335 1.921 8.698 1.00 96.44 82 TRP A O 1
ATOM 620 N N . ALA A 1 83 ? -4.134 3.015 7.905 1.00 95.44 83 ALA A N 1
ATOM 621 C CA . ALA A 1 83 ? -3.714 4.346 8.316 1.00 95.44 83 ALA A CA 1
ATOM 622 C C . ALA A 1 83 ? -3.709 4.506 9.844 1.00 95.44 83 ALA A C 1
ATOM 624 O O . ALA A 1 83 ? -4.638 4.093 10.537 1.00 95.44 83 ALA A O 1
ATOM 625 N N . GLU A 1 84 ? -2.673 5.141 10.389 1.00 94.44 84 GLU A N 1
ATOM 626 C CA . GLU A 1 84 ? -2.629 5.551 11.795 1.00 94.44 84 GLU A CA 1
ATOM 627 C C . GLU A 1 8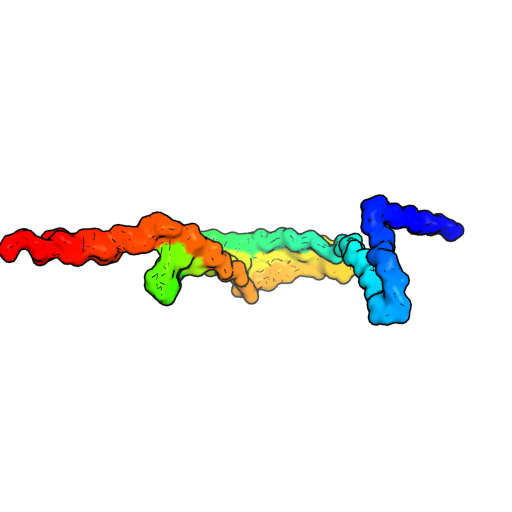4 ? -3.015 7.024 11.919 1.00 94.44 84 GLU A C 1
ATOM 629 O O . GLU A 1 84 ? -2.424 7.891 11.278 1.00 94.44 84 GLU A O 1
ATOM 634 N N . VAL A 1 85 ? -3.986 7.311 12.780 1.00 92.94 85 VAL A N 1
ATOM 635 C CA . VAL A 1 85 ? -4.403 8.668 13.127 1.00 92.94 85 VAL A CA 1
ATOM 636 C C . VAL A 1 85 ? -4.036 8.931 14.579 1.00 92.94 85 VAL A C 1
ATOM 638 O O . VAL A 1 85 ? -4.441 8.200 15.484 1.00 92.94 85 VAL A O 1
ATOM 641 N N . ILE A 1 86 ? -3.279 9.999 14.820 1.00 90.56 86 ILE A N 1
ATOM 642 C CA . ILE A 1 86 ? -2.935 10.449 16.170 1.00 90.56 86 ILE A CA 1
ATOM 643 C C . ILE A 1 86 ? -3.971 11.490 16.598 1.00 90.56 86 ILE A C 1
ATOM 645 O O . ILE A 1 86 ? -4.060 12.561 16.004 1.00 90.56 86 ILE A O 1
ATOM 649 N N . ASN A 1 87 ? -4.736 11.192 17.650 1.00 82.25 87 ASN A N 1
ATOM 650 C CA . ASN A 1 87 ? -5.752 12.082 18.211 1.00 82.25 87 ASN A CA 1
ATOM 651 C C . ASN A 1 87 ? -5.292 12.635 19.574 1.00 82.25 87 ASN A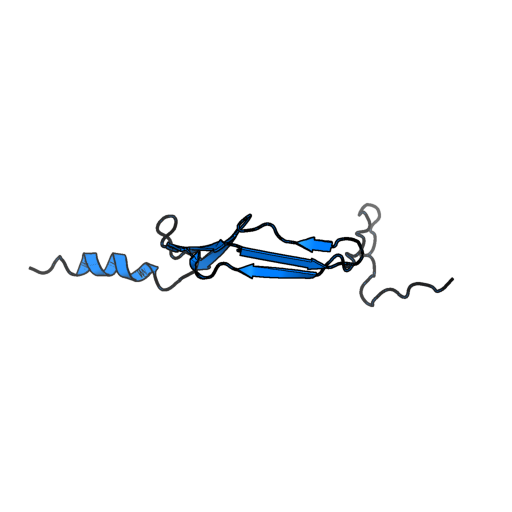 C 1
ATOM 653 O O . ASN A 1 87 ? -5.726 12.135 20.619 1.00 82.25 87 ASN A O 1
ATOM 657 N N . PRO A 1 88 ? -4.440 13.680 19.612 1.00 68.31 88 PRO A N 1
ATOM 658 C CA . PRO A 1 88 ? -3.807 14.159 20.848 1.00 68.31 88 PRO A CA 1
ATOM 659 C C . PRO A 1 88 ? -4.809 14.575 21.940 1.00 68.31 88 PRO A C 1
ATOM 661 O O . PRO A 1 88 ? -4.519 14.460 23.128 1.00 68.31 88 PRO A O 1
ATOM 664 N N . ASN A 1 89 ? -6.031 14.961 21.562 1.00 65.88 89 ASN A N 1
ATOM 665 C CA . ASN A 1 89 ? -7.066 15.403 22.499 1.00 65.88 89 ASN A CA 1
ATOM 666 C C . ASN A 1 89 ? -7.863 14.260 23.170 1.00 65.88 89 ASN A C 1
ATOM 668 O O . ASN A 1 89 ? -8.575 14.516 24.142 1.00 65.88 89 ASN A O 1
ATOM 672 N N . LYS A 1 90 ? -7.758 13.001 22.706 1.00 55.97 90 LYS A N 1
ATOM 673 C CA . LYS A 1 90 ? -8.556 11.867 23.233 1.00 55.97 90 LYS A CA 1
ATOM 674 C C . LYS A 1 90 ? -8.007 11.253 24.542 1.00 55.97 90 LYS A C 1
ATOM 676 O O . LYS A 1 90 ? -8.697 10.444 25.153 1.00 55.97 90 LYS A O 1
ATOM 681 N N . VAL A 1 91 ? -6.833 11.670 25.036 1.00 53.88 91 VAL A N 1
ATOM 682 C CA . VAL A 1 91 ? -6.214 11.129 26.277 1.00 53.88 91 VAL A CA 1
ATOM 683 C C . VAL A 1 91 ? -6.897 11.633 27.564 1.00 53.88 91 VAL A C 1
ATOM 685 O O . VAL A 1 91 ? -6.834 10.991 28.610 1.00 53.88 91 VAL A O 1
ATOM 688 N N . ASN A 1 92 ? -7.610 12.763 27.513 1.00 48.81 92 ASN A N 1
ATOM 689 C CA . ASN A 1 92 ? -8.024 13.488 28.725 1.00 48.81 92 ASN A CA 1
ATOM 690 C C . ASN A 1 92 ? -9.427 13.164 29.277 1.00 48.81 92 ASN A C 1
ATOM 692 O O . ASN A 1 92 ? -9.848 13.779 30.261 1.00 48.81 92 ASN A O 1
ATOM 696 N N . THR A 1 93 ? -10.176 12.222 28.700 1.00 50.44 93 THR A N 1
ATOM 697 C CA . THR A 1 93 ? -11.560 11.933 29.137 1.00 50.44 93 THR A CA 1
ATOM 698 C C . THR A 1 93 ? -11.684 10.778 30.131 1.00 50.44 93 THR A C 1
ATOM 700 O O . THR A 1 93 ? -12.577 10.824 30.980 1.00 50.44 93 THR A O 1
ATOM 703 N N . MET A 1 94 ? -10.776 9.792 30.131 1.00 47.78 94 MET A N 1
ATOM 704 C CA . MET A 1 94 ? -10.848 8.681 31.098 1.00 47.78 94 MET A CA 1
ATOM 705 C C . MET A 1 94 ? -10.382 9.060 32.513 1.00 47.78 94 MET A C 1
ATOM 707 O O . MET A 1 94 ? -10.893 8.512 33.488 1.00 47.78 94 MET A O 1
ATOM 711 N N . GLN A 1 95 ? -9.499 10.053 32.669 1.00 45.47 95 GLN A N 1
ATOM 712 C CA . GLN A 1 95 ? -9.078 10.516 34.002 1.00 45.47 95 GLN A CA 1
ATOM 713 C C . GLN A 1 95 ? -10.097 11.452 34.675 1.00 45.47 95 GLN A C 1
ATOM 715 O O . GLN A 1 95 ? -10.192 11.485 35.902 1.00 45.47 95 GLN A O 1
ATOM 720 N N . LYS A 1 96 ? -10.916 12.180 33.900 1.00 46.06 96 LYS A N 1
ATOM 721 C CA . LYS A 1 96 ? -11.911 13.114 34.457 1.00 46.06 96 LYS A CA 1
ATOM 722 C C . LYS A 1 96 ? -13.123 12.414 35.080 1.00 46.06 96 LYS A C 1
ATOM 724 O O . LYS A 1 96 ? -13.678 12.939 36.040 1.00 46.06 96 LYS A O 1
ATOM 729 N N . LYS A 1 97 ? -13.512 11.221 34.605 1.00 44.94 97 LYS A N 1
ATOM 730 C CA . LYS A 1 97 ? -14.639 10.467 35.194 1.00 44.94 97 LYS A CA 1
ATOM 731 C C . LYS A 1 97 ? -14.333 9.900 36.587 1.00 44.94 97 LYS A C 1
ATOM 733 O O . LYS A 1 97 ? -15.244 9.838 37.403 1.00 44.94 97 LYS A O 1
ATOM 738 N N . LYS A 1 98 ? -13.072 9.571 3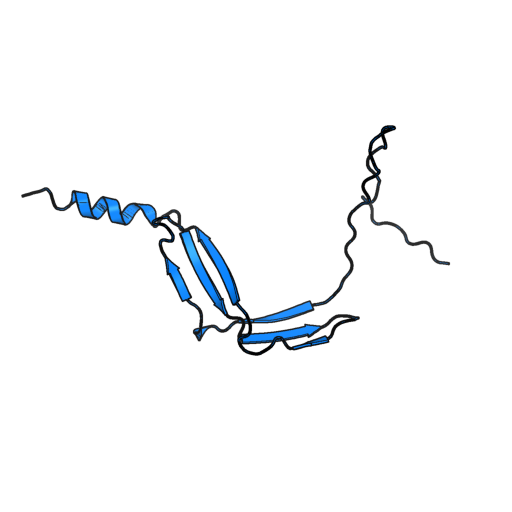6.906 1.00 45.62 98 LYS A N 1
ATOM 739 C CA . LYS A 1 98 ? -12.694 9.080 38.248 1.00 45.62 98 LYS A CA 1
ATOM 740 C C . LYS A 1 98 ? -12.709 10.162 39.336 1.00 45.62 98 LYS A C 1
ATOM 742 O O . LYS A 1 98 ? -12.920 9.829 40.492 1.00 45.62 98 LYS A O 1
ATOM 747 N N . LYS A 1 99 ? -12.542 11.447 38.993 1.00 47.50 99 LYS A N 1
ATOM 748 C CA . LYS A 1 99 ? -12.587 12.546 39.981 1.00 47.50 99 LYS A CA 1
ATOM 749 C C . LYS A 1 99 ? -14.000 12.998 40.366 1.00 47.50 99 LYS A C 1
ATOM 751 O O . LYS A 1 99 ? -14.132 13.730 41.335 1.00 47.50 99 LYS A O 1
ATOM 756 N N . LYS A 1 100 ? -15.047 12.586 39.637 1.00 47.41 100 LYS A N 1
ATOM 757 C CA . LYS A 1 100 ? -16.435 13.009 39.912 1.00 47.41 100 LYS A CA 1
ATOM 758 C C . LYS A 1 100 ? -17.210 12.049 40.832 1.00 47.41 100 LYS A C 1
ATOM 760 O O . LYS A 1 100 ? -18.327 12.366 41.200 1.00 47.41 100 LYS A O 1
ATOM 765 N N . LEU A 1 101 ? -16.634 10.900 41.199 1.00 49.47 101 LEU A N 1
ATOM 766 C CA . LEU A 1 101 ? -17.287 9.886 42.044 1.00 49.47 101 LEU A CA 1
ATOM 767 C C . LEU A 1 101 ? -16.825 9.884 43.514 1.00 49.47 101 LEU A C 1
ATOM 769 O O . LEU A 1 101 ? -17.202 8.989 44.255 1.00 49.47 101 LEU A O 1
ATOM 773 N N . ILE A 1 102 ? -16.015 10.859 43.938 1.00 52.28 102 ILE A N 1
ATOM 774 C CA . ILE A 1 102 ? -15.585 11.011 45.339 1.00 52.28 102 ILE A CA 1
ATOM 775 C C . ILE A 1 102 ? -15.987 12.409 45.813 1.00 52.28 102 ILE A C 1
ATOM 777 O O . ILE A 1 102 ? -15.137 13.250 46.081 1.00 52.28 102 ILE A O 1
ATOM 781 N N . VAL A 1 103 ? -17.287 12.690 45.803 1.00 49.22 103 VAL A N 1
ATOM 782 C CA . VAL A 1 103 ? -17.907 13.723 46.639 1.00 49.22 103 VAL A CA 1
ATOM 783 C C . VAL A 1 103 ? -19.309 13.202 46.934 1.00 49.22 103 VAL A C 1
ATOM 785 O O . VAL A 1 103 ? -20.173 13.297 46.068 1.00 49.22 103 VAL A O 1
ATOM 788 N N . ASP A 1 104 ? -19.415 12.474 48.044 1.00 47.50 104 ASP A N 1
ATOM 789 C CA . ASP A 1 104 ? -20.533 12.383 48.999 1.00 47.50 104 ASP A CA 1
ATOM 790 C C . ASP A 1 104 ? -20.200 11.283 50.023 1.00 47.50 104 ASP A C 1
ATOM 792 O O . ASP A 1 104 ? -19.938 10.129 49.607 1.00 47.50 104 ASP A O 1
#

Nearest PDB structures (foldseek):
  3c5o-assembly1_A  TM=7.572E-01  e=9.319E-02  Rhodopseudomonas palustris CGA009
  3c5o-assembly1_D  TM=7.631E-01  e=9.850E-02  Rhodopseudomonas palustris CGA009
  6jjt-assembly1_D  TM=4.186E-01  e=2.890E+00  Penicillium herquei

Sequence (104 aa):
MTSHVLSPGNDFSPSEANIPIMRMPHLEFIYRIVAEMDKEGVTEIAGIDGTSKSRVVLPIQGGKVNGPQIKGIIVDKSGADWAEVINPNKVNTMQKKKKKLIVD

Secondary structure (DSSP, 8-state):
----PPPTT-PPPP--TTS--PPPP------EEEEEE-STT-EEEESGGGSSEEEEEEEEEEEEEE-SS-EEEEPTT-EEEEEEEE-GGGGGSHHHHHTTS---